Protein AF-A0A7C2W1Z3-F1 (afdb_monomer_lite)

Radius of gyration: 29.77 Å; chains: 1; bounding box: 55×32×89 Å

Structure (mmCIF, N/CA/C/O backbone):
data_AF-A0A7C2W1Z3-F1
#
_entry.id   AF-A0A7C2W1Z3-F1
#
loop_
_atom_site.group_PDB
_atom_site.id
_atom_site.type_symbol
_atom_site.label_atom_id
_atom_site.label_alt_id
_atom_site.label_comp_id
_atom_site.label_asym_id
_atom_site.label_entity_id
_atom_site.label_seq_id
_atom_site.pdbx_PDB_ins_code
_atom_site.Cartn_x
_atom_site.Cartn_y
_atom_site.Cartn_z
_atom_site.occupancy
_atom_site.B_iso_or_equiv
_atom_site.auth_seq_id
_atom_site.auth_comp_id
_atom_site.auth_asym_id
_atom_site.auth_atom_id
_atom_site.pdbx_PDB_model_num
ATOM 1 N N . MET A 1 1 ? 29.133 -3.076 -29.827 1.00 68.56 1 MET A N 1
ATOM 2 C CA . MET A 1 1 ? 29.161 -2.453 -28.482 1.00 68.56 1 MET A CA 1
ATOM 3 C C . MET A 1 1 ? 28.030 -1.445 -28.257 1.00 68.56 1 MET A C 1
ATOM 5 O O . MET A 1 1 ? 27.256 -1.685 -27.345 1.00 68.56 1 MET A O 1
ATOM 9 N N . PHE A 1 2 ? 27.831 -0.416 -29.097 1.00 80.50 2 PHE A N 1
ATOM 10 C CA . PHE A 1 2 ? 26.779 0.616 -28.913 1.00 80.50 2 PHE A CA 1
ATOM 11 C C . PHE A 1 2 ? 25.330 0.114 -28.736 1.00 80.50 2 PHE A C 1
ATOM 13 O O . PHE A 1 2 ? 24.548 0.717 -28.011 1.00 80.50 2 PHE A O 1
ATOM 20 N N . LYS A 1 3 ? 24.962 -1.007 -29.368 1.00 88.56 3 LYS A N 1
ATOM 21 C CA . LYS A 1 3 ? 23.615 -1.588 -29.246 1.00 88.56 3 LYS A CA 1
ATOM 22 C C . LYS A 1 3 ? 23.302 -2.102 -27.832 1.00 88.56 3 LYS A C 1
ATOM 24 O O . LYS A 1 3 ? 22.164 -2.009 -27.401 1.00 88.56 3 LYS A O 1
ATOM 29 N N . ILE A 1 4 ? 24.298 -2.611 -27.105 1.00 93.12 4 ILE A N 1
ATOM 30 C CA . ILE A 1 4 ? 24.096 -3.231 -25.783 1.00 93.12 4 ILE A CA 1
ATOM 31 C C . ILE A 1 4 ? 23.910 -2.157 -24.708 1.00 93.12 4 ILE A C 1
ATOM 33 O O . ILE A 1 4 ? 22.992 -2.247 -23.900 1.00 93.12 4 ILE A O 1
ATOM 37 N N . THR A 1 5 ? 24.733 -1.106 -24.734 1.00 92.25 5 THR A N 1
ATOM 38 C CA . THR A 1 5 ? 24.601 0.034 -23.815 1.00 92.25 5 THR A CA 1
ATOM 39 C C . THR A 1 5 ? 23.284 0.781 -24.015 1.00 92.25 5 THR A C 1
ATOM 41 O O . THR A 1 5 ? 22.653 1.170 -23.037 1.00 92.25 5 THR A O 1
ATOM 44 N N . PHE A 1 6 ? 22.820 0.915 -25.261 1.00 94.44 6 PHE A N 1
ATOM 45 C CA . PHE A 1 6 ? 21.515 1.508 -25.562 1.00 94.44 6 PHE A CA 1
ATOM 46 C C . PHE A 1 6 ? 20.346 0.675 -25.011 1.00 94.44 6 PHE A C 1
ATOM 48 O O . PHE A 1 6 ? 19.445 1.216 -24.375 1.00 94.44 6 PHE A O 1
ATOM 55 N N . VAL A 1 7 ? 20.386 -0.650 -25.188 1.00 95.62 7 VAL A N 1
ATOM 56 C CA . VAL A 1 7 ? 19.356 -1.566 -24.670 1.00 95.62 7 VAL A CA 1
ATOM 57 C C . VAL A 1 7 ? 19.303 -1.547 -23.140 1.00 95.62 7 VAL A C 1
ATOM 59 O O . VAL A 1 7 ? 18.218 -1.447 -22.575 1.00 95.62 7 VAL A O 1
ATOM 62 N N . LEU A 1 8 ? 20.453 -1.568 -22.460 1.00 94.69 8 LEU A N 1
ATOM 63 C CA . LEU A 1 8 ? 20.508 -1.463 -20.996 1.00 94.69 8 LEU A CA 1
ATOM 64 C C . LEU A 1 8 ? 19.949 -0.125 -20.489 1.00 94.69 8 LEU A C 1
ATOM 66 O O . LEU A 1 8 ? 19.241 -0.101 -19.485 1.00 94.69 8 LEU A O 1
ATOM 70 N N . GLY A 1 9 ? 20.206 0.974 -21.205 1.00 96.19 9 GLY A N 1
ATOM 71 C CA . GLY A 1 9 ? 19.627 2.282 -20.889 1.00 96.19 9 GLY A CA 1
ATOM 72 C C . GLY A 1 9 ? 18.099 2.284 -20.969 1.00 96.19 9 GLY A C 1
ATOM 73 O O . GLY A 1 9 ? 17.433 2.748 -20.045 1.00 96.19 9 GLY A O 1
ATOM 74 N N . ILE A 1 10 ? 17.534 1.704 -22.031 1.00 95.75 10 ILE A N 1
ATOM 75 C CA . ILE A 1 10 ? 16.078 1.583 -22.198 1.00 95.75 10 ILE A CA 1
ATOM 76 C C . ILE A 1 10 ? 15.465 0.727 -21.090 1.00 95.75 10 ILE A C 1
ATOM 78 O O . ILE A 1 10 ? 14.446 1.112 -20.524 1.00 95.75 10 ILE A O 1
ATOM 82 N N . ILE A 1 11 ? 16.085 -0.403 -20.744 1.00 96.44 11 ILE A N 1
ATOM 83 C CA . ILE A 1 11 ? 15.589 -1.286 -19.680 1.00 96.44 11 ILE A CA 1
ATOM 84 C C . ILE A 1 11 ? 15.534 -0.543 -18.341 1.00 96.44 11 ILE A C 1
ATOM 86 O O . ILE A 1 11 ? 14.520 -0.626 -17.654 1.00 96.44 11 ILE A O 1
ATOM 90 N N . SER A 1 12 ? 16.567 0.230 -17.997 1.00 96.44 12 SER A N 1
ATOM 91 C CA . SER A 1 12 ? 16.577 1.041 -16.772 1.00 96.44 12 SER A CA 1
ATOM 92 C C . SER A 1 12 ? 15.477 2.104 -16.763 1.00 96.44 12 SER A C 1
ATOM 94 O O . SER A 1 12 ? 14.823 2.299 -15.740 1.00 96.44 12 SER A O 1
ATOM 96 N N . ILE A 1 13 ? 15.232 2.762 -17.901 1.00 97.25 13 ILE A N 1
ATOM 97 C CA . ILE A 1 13 ? 14.152 3.751 -18.039 1.00 97.25 13 ILE A CA 1
ATOM 98 C C . ILE A 1 13 ? 12.787 3.078 -17.868 1.00 97.25 13 ILE A C 1
ATOM 100 O O . ILE A 1 13 ? 11.968 3.549 -17.083 1.00 97.25 13 ILE A O 1
ATOM 104 N N . ILE A 1 14 ? 12.552 1.953 -18.547 1.00 97.19 14 ILE A N 1
ATOM 105 C CA . ILE A 1 14 ? 11.299 1.194 -18.439 1.00 97.19 14 ILE A CA 1
ATOM 106 C C . ILE A 1 14 ? 11.090 0.708 -17.004 1.00 97.19 14 ILE A C 1
ATOM 108 O O . ILE A 1 14 ? 9.995 0.858 -16.473 1.00 97.19 14 ILE A O 1
ATOM 112 N N . ALA A 1 15 ? 12.129 0.173 -16.360 1.00 97.25 15 ALA A N 1
ATOM 113 C CA . ALA A 1 15 ? 12.061 -0.280 -14.975 1.00 97.25 15 ALA A CA 1
ATOM 114 C C . ALA A 1 15 ? 11.733 0.873 -14.017 1.00 97.25 15 ALA A C 1
ATOM 116 O O . ALA A 1 15 ? 10.878 0.711 -13.150 1.00 97.25 15 ALA A O 1
ATOM 117 N N . GLY A 1 16 ? 12.353 2.043 -14.199 1.00 97.62 16 GLY A N 1
ATOM 118 C CA . GLY A 1 16 ? 12.075 3.236 -13.397 1.00 97.62 16 GLY A CA 1
ATOM 119 C C . GLY A 1 16 ? 10.647 3.747 -13.575 1.00 97.62 16 GLY A C 1
ATOM 120 O O . GLY A 1 16 ? 9.966 4.019 -12.590 1.00 97.62 16 GLY A O 1
ATOM 121 N N . ILE A 1 17 ? 10.164 3.812 -14.817 1.00 97.19 17 ILE A N 1
ATOM 122 C CA . ILE A 1 17 ? 8.782 4.200 -15.126 1.00 97.19 17 ILE A CA 1
ATOM 123 C C . ILE A 1 17 ? 7.803 3.190 -14.519 1.00 97.19 17 ILE A C 1
ATOM 125 O O . ILE A 1 17 ? 6.845 3.584 -13.859 1.00 97.19 17 ILE A O 1
ATOM 129 N N . LEU A 1 18 ? 8.063 1.892 -14.686 1.00 97.50 18 LEU A N 1
ATOM 130 C CA . LEU A 1 18 ? 7.237 0.834 -14.116 1.00 97.50 18 LEU A CA 1
ATOM 131 C C . LEU A 1 18 ? 7.156 0.963 -12.594 1.00 97.50 18 LEU A C 1
ATOM 133 O O . LEU A 1 18 ? 6.055 0.943 -12.062 1.00 97.50 18 LEU A O 1
ATOM 137 N N . LEU A 1 19 ? 8.279 1.166 -11.900 1.00 97.00 19 LEU A N 1
ATOM 138 C CA . LEU A 1 19 ? 8.313 1.378 -10.447 1.00 97.00 19 LEU A CA 1
ATOM 139 C C . LEU A 1 19 ? 7.552 2.639 -10.025 1.00 97.00 19 LEU A C 1
ATOM 141 O O . LEU A 1 19 ? 6.809 2.611 -9.043 1.00 97.00 19 LEU A O 1
ATOM 145 N N . LEU A 1 20 ? 7.702 3.722 -10.788 1.00 97.06 20 LEU A N 1
ATOM 146 C CA . LEU A 1 20 ? 7.029 4.995 -10.544 1.00 97.06 20 LEU A CA 1
ATOM 147 C C . LEU A 1 20 ? 5.506 4.876 -10.659 1.00 97.06 20 LEU A C 1
ATOM 149 O O . LEU A 1 20 ? 4.798 5.525 -9.897 1.00 97.06 20 LEU A O 1
ATOM 153 N N . PHE A 1 21 ? 4.997 4.026 -11.553 1.00 97.44 21 PHE A N 1
ATOM 154 C CA . PHE A 1 21 ? 3.566 3.725 -11.648 1.00 97.44 21 PHE A CA 1
ATOM 155 C C . PHE A 1 21 ? 3.112 2.631 -10.674 1.00 97.44 21 PHE A C 1
ATOM 157 O O . PHE A 1 21 ? 1.994 2.683 -10.170 1.00 97.44 21 PHE A O 1
ATOM 164 N N . LEU A 1 22 ? 3.962 1.656 -10.356 1.00 97.19 22 LEU A N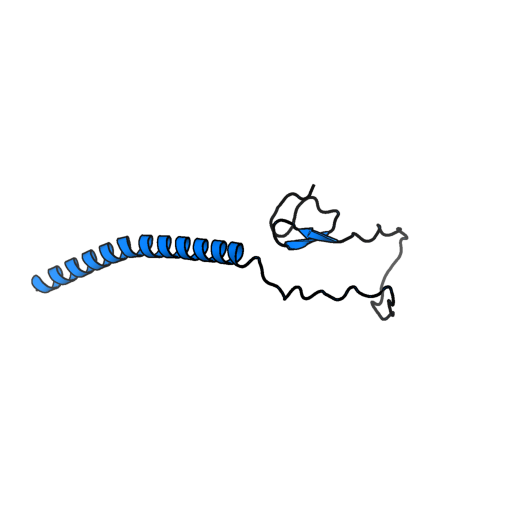 1
ATOM 165 C CA . LEU A 1 22 ? 3.622 0.547 -9.465 1.00 97.19 22 LEU A CA 1
ATOM 166 C C . LEU A 1 22 ? 3.431 1.019 -8.015 1.00 97.19 22 LEU A C 1
ATOM 168 O O . LEU A 1 22 ? 2.488 0.593 -7.357 1.00 97.19 22 LEU A O 1
ATOM 172 N N . MET A 1 23 ? 4.284 1.926 -7.528 1.00 96.56 23 MET A N 1
ATOM 173 C CA . MET A 1 23 ? 4.196 2.498 -6.176 1.00 96.56 23 MET A CA 1
ATOM 174 C C . MET A 1 23 ? 2.826 3.132 -5.857 1.00 96.56 23 MET A C 1
ATOM 176 O O . MET A 1 23 ? 2.216 2.733 -4.861 1.00 96.56 23 MET A O 1
ATOM 180 N N . PRO A 1 24 ? 2.287 4.066 -6.668 1.00 98.19 24 PRO A N 1
ATOM 181 C CA . PRO A 1 24 ? 0.970 4.638 -6.414 1.00 98.19 24 PRO A CA 1
ATOM 182 C C . PRO A 1 24 ? -0.146 3.604 -6.575 1.00 98.19 24 PRO A C 1
ATOM 184 O O . PRO A 1 24 ? -1.073 3.614 -5.773 1.00 98.19 24 PRO A O 1
ATOM 187 N N . ILE A 1 25 ? -0.056 2.679 -7.538 1.00 97.50 25 ILE A N 1
ATOM 188 C CA . ILE A 1 25 ? -1.065 1.619 -7.710 1.00 97.50 25 ILE A CA 1
ATOM 189 C C . ILE A 1 25 ? -1.141 0.735 -6.460 1.00 97.50 25 ILE A C 1
ATOM 191 O O . ILE A 1 25 ? -2.235 0.484 -5.959 1.00 97.50 25 ILE A O 1
ATOM 195 N N . ILE A 1 26 ? 0.003 0.301 -5.922 1.00 97.25 26 ILE A N 1
ATOM 196 C CA . ILE A 1 26 ? 0.068 -0.497 -4.688 1.00 97.25 26 ILE A CA 1
ATOM 197 C C . ILE A 1 26 ? -0.497 0.291 -3.502 1.00 97.25 26 ILE A C 1
ATOM 199 O O . ILE A 1 26 ? -1.266 -0.259 -2.711 1.00 97.25 26 ILE A O 1
ATOM 203 N N . GLY A 1 27 ? -0.149 1.575 -3.382 1.00 97.56 27 GLY A N 1
ATOM 204 C CA . GLY A 1 27 ? -0.681 2.447 -2.335 1.00 97.56 27 GLY A CA 1
ATOM 205 C C . GLY A 1 27 ? -2.204 2.582 -2.409 1.00 97.56 27 GLY A C 1
ATOM 206 O O . GLY A 1 27 ? -2.891 2.347 -1.417 1.00 97.56 27 GLY A O 1
ATOM 207 N N . ILE A 1 28 ? -2.743 2.877 -3.594 1.00 97.81 28 ILE A N 1
ATOM 208 C CA . ILE A 1 28 ? -4.189 2.982 -3.832 1.00 97.81 28 ILE A CA 1
ATOM 209 C C . ILE A 1 28 ? -4.878 1.653 -3.516 1.00 97.81 28 ILE A C 1
ATOM 211 O O . ILE A 1 28 ? -5.875 1.645 -2.801 1.00 97.81 28 ILE A O 1
ATOM 215 N N . LEU A 1 29 ? -4.331 0.527 -3.982 1.00 97.69 29 LEU A N 1
ATOM 216 C CA . LEU A 1 29 ? -4.884 -0.800 -3.711 1.00 97.69 29 LEU A CA 1
ATOM 217 C C . LEU A 1 29 ? -4.918 -1.105 -2.207 1.00 97.69 29 LEU A C 1
ATOM 219 O O . LEU A 1 29 ? -5.898 -1.661 -1.722 1.00 97.69 29 LEU A O 1
ATOM 223 N N . SER A 1 30 ? -3.884 -0.697 -1.467 1.00 97.44 30 SER A N 1
ATOM 224 C CA . SER A 1 30 ? -3.801 -0.891 -0.014 1.00 97.44 30 SER A CA 1
ATOM 225 C C . SER A 1 30 ? -4.850 -0.066 0.733 1.00 97.44 30 SER A C 1
ATOM 227 O O . SER A 1 30 ? -5.508 -0.579 1.635 1.00 97.44 30 SER A O 1
ATOM 229 N N . VAL A 1 31 ? -5.057 1.193 0.331 1.00 98.44 31 VAL A N 1
ATOM 230 C CA . VAL A 1 31 ? -6.099 2.067 0.899 1.00 98.44 31 VAL A CA 1
ATOM 231 C C . VAL A 1 31 ? -7.494 1.535 0.579 1.00 98.44 31 VAL A C 1
ATOM 233 O O . VAL A 1 31 ? -8.338 1.464 1.467 1.00 98.44 31 VAL A O 1
ATOM 236 N N . VAL A 1 32 ? -7.736 1.127 -0.669 1.00 98.12 32 VAL A N 1
ATOM 237 C CA . VAL A 1 32 ? -9.022 0.566 -1.105 1.00 98.12 32 VAL A CA 1
ATOM 238 C C . VAL A 1 32 ? -9.326 -0.733 -0.367 1.00 98.12 32 VAL A C 1
ATOM 240 O O . VAL A 1 32 ? -10.441 -0.892 0.119 1.00 98.12 32 VAL A O 1
ATOM 243 N N . LEU A 1 33 ? -8.349 -1.633 -0.231 1.00 97.19 33 LEU A N 1
ATOM 244 C CA . LEU A 1 33 ? -8.507 -2.875 0.524 1.00 97.19 33 LEU A CA 1
ATOM 245 C C . LEU A 1 33 ? -8.797 -2.598 2.004 1.00 97.19 33 LEU A C 1
ATOM 247 O O . LEU A 1 33 ? -9.711 -3.196 2.559 1.00 97.19 33 LEU A O 1
ATOM 251 N N . GLY A 1 34 ? -8.073 -1.662 2.624 1.00 96.50 34 GLY A N 1
ATOM 252 C CA . GLY A 1 34 ? -8.336 -1.238 4.001 1.00 96.50 34 GLY A CA 1
ATOM 253 C C . GLY A 1 34 ? -9.742 -0.662 4.178 1.00 96.50 34 GLY A C 1
ATOM 254 O O . GLY A 1 34 ? -10.451 -1.048 5.102 1.00 96.50 34 GLY A O 1
ATOM 255 N N . LEU A 1 35 ? -10.183 0.201 3.259 1.00 96.50 35 LEU A N 1
ATOM 256 C CA . LEU A 1 35 ? -11.538 0.753 3.269 1.00 96.50 35 LEU A CA 1
ATOM 257 C C . LEU A 1 35 ? -12.597 -0.342 3.087 1.00 96.50 35 LEU A C 1
ATOM 259 O O . LEU A 1 35 ? -13.603 -0.337 3.788 1.00 96.50 35 LEU A O 1
ATOM 263 N N . LEU A 1 36 ? -12.364 -1.294 2.182 1.00 95.94 36 LEU A N 1
ATOM 264 C CA . LEU A 1 36 ? -13.236 -2.450 1.975 1.00 95.94 36 LEU A CA 1
ATOM 265 C C . LEU A 1 36 ? -13.378 -3.283 3.245 1.00 95.94 36 LEU A C 1
ATOM 267 O O . LEU A 1 36 ? -14.499 -3.632 3.590 1.00 95.94 36 LEU A O 1
ATOM 271 N N . LEU A 1 37 ? -12.279 -3.567 3.949 1.00 93.69 37 LEU A N 1
ATOM 272 C CA . LEU A 1 37 ? -12.325 -4.294 5.219 1.00 93.69 37 LEU A CA 1
ATOM 273 C C . LEU A 1 37 ? -13.162 -3.540 6.253 1.00 93.69 37 LEU A C 1
ATOM 275 O O . LEU A 1 37 ? -14.108 -4.107 6.782 1.00 93.69 37 LEU A O 1
ATOM 279 N N . VAL A 1 38 ? -12.909 -2.240 6.435 1.00 95.31 38 VAL A N 1
ATOM 280 C CA . VAL A 1 38 ? -13.692 -1.393 7.352 1.00 95.31 38 VAL A CA 1
ATOM 281 C C . VAL A 1 38 ? -15.184 -1.408 7.005 1.00 95.31 38 VAL A C 1
ATOM 283 O O . VAL A 1 38 ? -16.027 -1.512 7.893 1.00 95.31 38 VAL A O 1
ATOM 286 N N . VAL A 1 39 ? -15.530 -1.323 5.718 1.00 95.62 39 VAL A N 1
ATOM 287 C CA . VAL A 1 39 ? -16.926 -1.385 5.260 1.00 95.62 39 VAL A CA 1
ATOM 288 C C . VAL A 1 39 ? -17.523 -2.775 5.490 1.00 95.62 39 VAL A C 1
ATOM 290 O O . VAL A 1 39 ? -18.672 -2.874 5.907 1.00 95.62 39 VAL A O 1
ATOM 293 N N . VAL A 1 40 ? -16.769 -3.849 5.252 1.00 92.69 40 VAL A N 1
ATOM 294 C CA . VAL A 1 40 ? -17.219 -5.230 5.488 1.00 92.69 40 VAL A CA 1
ATOM 295 C C . VAL A 1 40 ? -17.443 -5.492 6.977 1.00 92.69 40 VAL A C 1
ATOM 297 O O . VAL A 1 40 ? -18.454 -6.105 7.314 1.00 92.69 40 VAL A O 1
ATOM 300 N N . ASP A 1 41 ? -16.573 -4.994 7.857 1.00 85.50 41 ASP A N 1
ATOM 301 C CA . ASP A 1 41 ? -16.759 -5.043 9.312 1.00 85.50 41 ASP A CA 1
ATOM 302 C C . ASP A 1 41 ? -18.000 -4.240 9.740 1.00 85.50 41 ASP A C 1
ATOM 304 O O . ASP A 1 41 ? -18.782 -4.702 10.570 1.00 85.50 41 ASP A O 1
ATOM 308 N N . ALA A 1 42 ? -18.239 -3.075 9.125 1.00 88.38 42 ALA A N 1
ATOM 309 C CA . ALA A 1 42 ? -19.423 -2.257 9.394 1.00 88.38 42 ALA A CA 1
ATOM 310 C C . ALA A 1 42 ? -20.733 -2.916 8.919 1.00 88.38 42 ALA A C 1
ATOM 312 O O . ALA A 1 42 ? -21.751 -2.812 9.600 1.00 88.38 42 ALA A O 1
ATOM 313 N N . VAL A 1 43 ? -20.723 -3.602 7.771 1.00 85.31 43 VAL A N 1
ATOM 314 C CA . VAL A 1 43 ? -21.907 -4.267 7.189 1.00 85.31 43 VAL A CA 1
ATOM 315 C C . VAL A 1 43 ? -22.159 -5.647 7.807 1.00 85.31 43 VAL A C 1
ATOM 317 O O . VAL A 1 43 ? -23.310 -6.041 7.959 1.00 85.31 43 VAL A O 1
ATOM 320 N N . SER A 1 44 ? -21.116 -6.376 8.217 1.00 72.62 44 SER A N 1
ATOM 321 C CA . SER A 1 44 ? -21.252 -7.662 8.931 1.00 72.62 44 SER A CA 1
ATOM 322 C C . SER A 1 44 ? -21.664 -7.510 10.400 1.00 72.62 44 SER A C 1
ATOM 324 O O . SER A 1 44 ? -21.820 -8.513 11.096 1.00 72.62 44 SER A O 1
ATOM 326 N N . GLY A 1 45 ? -21.898 -6.283 10.876 1.00 57.69 45 GLY A N 1
ATOM 327 C CA . GLY A 1 45 ? -22.346 -5.954 12.233 1.00 57.69 45 GLY A CA 1
ATOM 328 C C . GLY A 1 45 ? -23.750 -6.442 12.629 1.00 57.69 45 GLY A C 1
ATOM 329 O O . GLY A 1 45 ? -24.274 -5.985 13.640 1.00 57.69 45 GLY A O 1
ATOM 330 N N . GLU A 1 46 ? -24.349 -7.378 11.886 1.00 59.62 46 GLU A N 1
ATOM 331 C CA . GLU A 1 46 ? -25.610 -8.057 12.213 1.00 59.62 46 GLU A CA 1
ATOM 332 C C . GLU A 1 46 ? -25.512 -9.595 1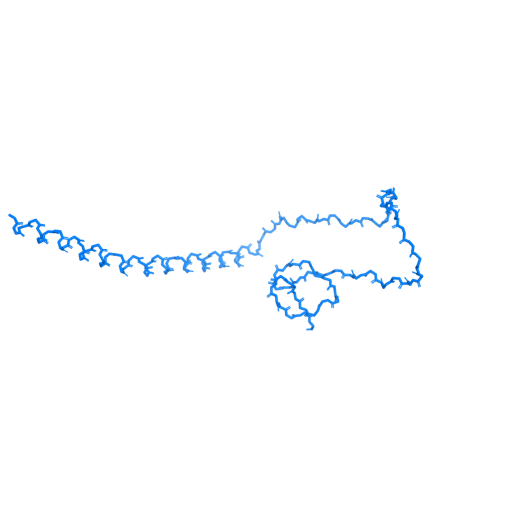2.015 1.00 59.62 46 GLU A C 1
ATOM 334 O O . GLU A 1 46 ? -26.258 -10.155 11.218 1.00 59.62 46 GLU A O 1
ATOM 339 N N . LYS A 1 47 ? -24.592 -10.309 12.703 1.00 48.72 47 LYS A N 1
ATOM 340 C CA . LYS A 1 47 ? -24.811 -11.695 13.224 1.00 48.72 47 LYS A CA 1
ATOM 341 C C . LYS A 1 47 ? -23.625 -12.299 14.020 1.00 48.72 47 LYS A C 1
ATOM 343 O O . LYS A 1 47 ? -22.730 -12.920 13.466 1.00 48.72 47 LYS A O 1
ATOM 348 N N . GLU A 1 48 ? -23.700 -12.108 15.338 1.00 52.34 48 GLU A N 1
ATOM 349 C CA . GLU A 1 48 ? -23.522 -13.057 16.465 1.00 52.34 48 GLU A CA 1
ATOM 350 C C . GLU A 1 48 ? -22.259 -13.944 16.681 1.00 52.34 48 GLU A C 1
ATOM 352 O O . GLU A 1 48 ? -21.799 -14.696 15.833 1.00 52.34 48 GLU A O 1
ATOM 357 N N . GLU A 1 49 ? -21.845 -13.959 17.964 1.00 56.81 49 GLU A N 1
ATOM 358 C CA . GLU A 1 49 ? -21.269 -15.099 18.708 1.00 56.81 49 GLU A CA 1
ATOM 359 C C . GLU A 1 49 ? -19.747 -15.365 18.680 1.00 56.81 49 GLU A C 1
ATOM 361 O O . GLU A 1 49 ? -19.261 -16.463 18.430 1.00 56.81 49 GLU A O 1
ATOM 366 N N . LYS A 1 50 ? -18.969 -14.393 19.170 1.00 37.81 50 LYS A N 1
ATOM 367 C CA . LYS A 1 50 ? -18.002 -14.692 20.246 1.00 37.81 50 LYS A CA 1
ATOM 368 C C . LYS A 1 50 ? -17.778 -13.490 21.154 1.00 37.81 50 LYS A C 1
ATOM 370 O O . LYS A 1 50 ? -16.654 -13.139 21.508 1.00 37.81 50 LYS A O 1
ATOM 375 N N . VAL A 1 51 ? -18.883 -12.958 21.672 1.00 42.19 51 VAL A N 1
ATOM 376 C CA . VAL A 1 51 ? -18.891 -12.591 23.087 1.00 42.19 51 VAL A CA 1
ATOM 377 C C . VAL A 1 51 ? -18.651 -13.904 23.823 1.00 42.19 51 VAL A C 1
ATOM 379 O O . VAL A 1 51 ? -19.571 -14.627 24.196 1.00 42.19 51 VAL A O 1
ATOM 382 N N . LYS A 1 52 ? -17.374 -14.251 24.008 1.00 35.44 52 LYS A N 1
ATOM 383 C CA . LYS A 1 52 ? -16.985 -15.029 25.170 1.00 35.44 52 LYS A CA 1
ATOM 384 C C . LYS A 1 52 ? -17.368 -14.122 26.319 1.00 35.44 52 LYS A C 1
ATOM 386 O O . LYS A 1 52 ? -16.576 -13.290 26.736 1.00 35.44 52 LYS A O 1
ATOM 391 N N . LEU A 1 53 ? -18.617 -14.236 26.748 1.00 37.50 53 LEU A N 1
ATOM 392 C CA . LEU A 1 53 ? -19.036 -13.880 28.078 1.00 37.50 53 LEU A CA 1
ATOM 393 C C . LEU A 1 53 ? -17.980 -14.569 28.960 1.00 37.50 53 LEU A C 1
ATOM 395 O O . LEU A 1 53 ? -17.955 -15.806 28.995 1.00 37.50 53 LEU A O 1
ATOM 399 N N . PRO A 1 54 ? -17.051 -13.867 29.638 1.00 45.31 54 PRO A N 1
ATOM 400 C CA . PRO A 1 54 ? -16.660 -14.395 30.921 1.00 45.31 54 PRO A CA 1
ATOM 401 C C . PRO A 1 54 ? -17.986 -14.462 31.673 1.00 45.31 54 PRO A C 1
ATOM 403 O O . PRO A 1 54 ? -18.647 -13.447 31.891 1.00 45.31 54 PRO A O 1
ATOM 406 N N . THR A 1 55 ? -18.443 -15.687 31.924 1.00 39.19 55 THR A N 1
ATOM 407 C CA . THR A 1 55 ? -19.545 -15.978 32.835 1.00 39.19 55 THR A CA 1
ATOM 408 C C . THR A 1 55 ? -19.522 -14.961 33.971 1.00 39.19 55 THR A C 1
ATOM 410 O O . THR A 1 55 ? -18.441 -14.782 34.544 1.00 39.19 55 THR A O 1
ATOM 413 N N . PRO A 1 56 ? -20.649 -14.307 34.313 1.00 44.91 56 PRO A N 1
ATOM 414 C CA . PRO A 1 56 ? -20.698 -13.492 35.515 1.00 44.91 56 PRO A CA 1
ATOM 415 C C . PRO A 1 56 ? -20.171 -14.366 36.657 1.00 44.91 56 PRO A C 1
ATOM 417 O O . PRO A 1 56 ? -20.733 -15.447 36.884 1.00 44.91 56 PRO A O 1
ATOM 420 N N . PRO A 1 57 ? -19.061 -13.999 37.327 1.00 44.69 57 PRO A N 1
ATOM 421 C CA . PRO A 1 57 ? -18.646 -14.743 38.493 1.00 44.69 57 PRO A CA 1
ATOM 422 C C . PRO A 1 57 ? -19.788 -14.607 39.4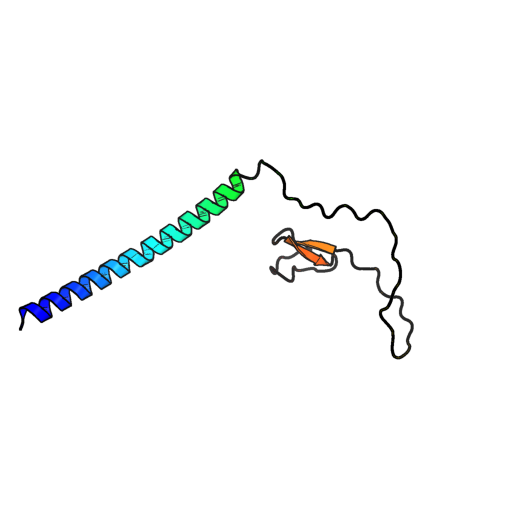95 1.00 44.69 57 PRO A C 1
ATOM 424 O O . PRO A 1 57 ? -20.086 -13.518 39.989 1.00 44.69 57 PRO A O 1
ATOM 427 N N . LYS A 1 58 ? -20.480 -15.729 39.729 1.00 40.19 58 LYS A N 1
ATOM 428 C CA . LYS A 1 58 ? -21.420 -15.877 40.836 1.00 40.19 58 LYS A CA 1
ATOM 429 C C . LYS A 1 58 ? -20.758 -15.325 42.103 1.00 40.19 58 LYS A C 1
ATOM 431 O O . LYS A 1 58 ? -19.550 -15.500 42.286 1.00 40.19 58 LYS A O 1
ATOM 436 N N . PRO A 1 59 ? -21.543 -14.657 42.958 1.00 47.19 59 PRO A N 1
ATOM 437 C CA . PRO A 1 59 ? -21.023 -13.900 44.078 1.00 47.19 59 PRO A CA 1
ATOM 438 C C . PRO A 1 59 ? -20.239 -14.822 45.008 1.00 47.19 59 PRO A C 1
ATOM 440 O O . PRO A 1 59 ? -20.760 -15.830 45.473 1.00 47.19 59 PRO A O 1
ATOM 443 N N . VAL A 1 60 ? -19.002 -14.412 45.285 1.00 48.59 60 VAL A N 1
ATOM 444 C CA . VAL A 1 60 ? -18.232 -14.752 46.484 1.00 48.59 60 VAL A CA 1
ATOM 445 C C . VAL A 1 60 ? -17.949 -16.245 46.695 1.00 48.59 60 VAL A C 1
ATOM 447 O O . VAL A 1 60 ? -18.786 -17.019 47.150 1.00 48.59 60 VAL A O 1
ATOM 450 N N . LYS A 1 61 ? -16.675 -16.600 46.509 1.00 41.09 61 LYS A N 1
ATOM 451 C CA . LYS A 1 61 ? -15.879 -17.367 47.482 1.00 41.09 61 LYS A CA 1
ATOM 452 C C . LYS A 1 61 ? -14.404 -17.130 47.166 1.00 41.09 61 LYS A C 1
ATOM 454 O O . LYS A 1 61 ? -13.773 -17.904 46.455 1.00 41.09 61 LYS A O 1
ATOM 459 N N . VAL A 1 62 ? -13.884 -16.017 47.689 1.00 39.44 62 VAL A N 1
ATOM 460 C CA . VAL A 1 62 ? -12.450 -15.889 47.960 1.00 39.44 62 VAL A CA 1
ATOM 461 C C . VAL A 1 62 ? -12.123 -17.042 48.899 1.00 39.44 62 VAL A C 1
ATOM 463 O O . VAL A 1 62 ? -12.612 -17.081 50.024 1.00 39.44 62 VAL A O 1
ATOM 466 N N . LYS A 1 63 ? -11.403 -18.035 48.389 1.00 40.84 63 LYS A N 1
ATOM 467 C CA . LYS A 1 63 ? -10.674 -18.970 49.230 1.00 40.84 63 LYS A CA 1
ATOM 468 C C . LYS A 1 63 ? -9.240 -18.473 49.244 1.00 40.84 63 LYS A C 1
ATOM 470 O O . LYS A 1 63 ? -8.623 -18.351 48.188 1.00 40.84 63 LYS A O 1
ATOM 475 N N . GLU A 1 64 ? -8.802 -18.109 50.442 1.00 47.03 64 GLU A N 1
ATOM 476 C CA . GLU A 1 64 ? -7.409 -17.944 50.840 1.00 47.03 64 GLU A CA 1
ATOM 477 C C . GLU A 1 64 ? -6.504 -18.990 50.177 1.00 47.03 64 GLU A C 1
ATOM 479 O O . GLU A 1 64 ? -6.858 -20.164 50.192 1.00 47.03 64 GLU A O 1
ATOM 484 N N . GLU A 1 65 ? -5.348 -18.577 49.635 1.00 41.88 65 GLU A N 1
ATOM 485 C CA . GLU A 1 65 ? -4.040 -19.060 50.106 1.00 41.88 65 GLU A CA 1
ATOM 486 C C . GLU A 1 65 ? -2.858 -18.304 49.438 1.00 41.88 65 GLU A C 1
ATOM 488 O O . GLU A 1 65 ? -2.628 -18.401 48.236 1.00 41.88 65 GLU A O 1
ATOM 493 N N . LYS A 1 66 ? -2.089 -17.597 50.284 1.00 38.72 66 LYS A N 1
ATOM 494 C CA . LYS A 1 66 ? -0.667 -17.199 50.171 1.00 38.72 66 LYS A CA 1
ATOM 495 C C . LYS A 1 66 ? -0.227 -16.181 49.103 1.00 38.72 66 LYS A C 1
ATOM 497 O O . LYS A 1 66 ? 0.384 -16.525 48.096 1.00 38.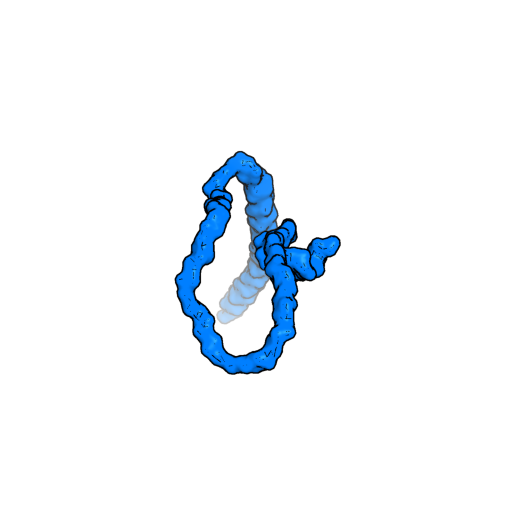72 66 LYS A O 1
ATOM 502 N N . VAL A 1 67 ? -0.274 -14.905 49.492 1.00 40.25 67 VAL A N 1
ATOM 503 C CA . VAL A 1 67 ? 0.904 -14.031 49.348 1.00 40.25 67 VAL A CA 1
ATOM 504 C C . VAL A 1 67 ? 1.411 -13.746 50.758 1.00 40.25 67 VAL A C 1
ATOM 506 O O . VAL A 1 67 ? 0.746 -13.078 51.542 1.00 40.25 67 VAL A O 1
ATOM 509 N N . ALA A 1 68 ? 2.543 -14.365 51.090 1.00 39.34 68 ALA A N 1
ATOM 510 C CA . ALA A 1 68 ? 3.229 -14.223 52.362 1.00 39.34 68 ALA A CA 1
ATOM 511 C C . ALA A 1 68 ? 3.895 -12.842 52.462 1.00 39.34 68 ALA A C 1
ATOM 513 O O . ALA A 1 68 ? 4.633 -12.423 51.571 1.00 39.34 68 ALA A O 1
ATOM 514 N N . GLU A 1 69 ? 3.606 -12.163 53.567 1.00 44.12 69 GLU A N 1
ATOM 515 C CA . GLU A 1 69 ? 4.188 -10.906 54.026 1.00 44.12 69 GLU A CA 1
ATOM 516 C C . GLU A 1 69 ? 5.679 -11.026 54.373 1.00 44.12 69 GLU A C 1
ATOM 518 O O . GLU A 1 69 ? 6.128 -12.046 54.897 1.00 44.12 69 GLU A O 1
ATOM 523 N N . SER A 1 70 ? 6.422 -9.922 54.222 1.00 43.72 70 SER A N 1
ATOM 524 C CA . SER A 1 70 ? 7.517 -9.599 55.140 1.00 43.72 70 SER A CA 1
ATOM 525 C C . SER A 1 70 ? 7.803 -8.089 55.185 1.00 43.72 70 SER A C 1
ATOM 527 O O . SER A 1 70 ? 8.265 -7.497 54.216 1.00 43.72 70 SER A O 1
ATOM 529 N N . HIS A 1 71 ? 7.574 -7.529 56.378 1.00 43.66 71 HIS A N 1
ATOM 530 C CA . HIS A 1 71 ? 8.168 -6.323 56.973 1.00 43.66 71 HIS A CA 1
ATOM 531 C C . HIS A 1 71 ? 7.483 -4.938 56.838 1.00 43.66 71 HIS A C 1
ATOM 533 O O . HIS A 1 71 ? 7.875 -4.078 56.060 1.00 43.66 71 HIS A O 1
ATOM 539 N N . ARG A 1 72 ? 6.629 -4.701 57.853 1.00 51.06 72 ARG A N 1
ATOM 540 C CA . ARG A 1 72 ? 6.730 -3.643 58.892 1.00 51.06 72 ARG A CA 1
ATOM 541 C C . ARG A 1 72 ? 5.986 -2.306 58.661 1.00 51.06 72 ARG A C 1
ATOM 543 O O . ARG A 1 72 ? 6.585 -1.302 58.315 1.00 51.06 72 ARG A O 1
ATOM 550 N N . LYS A 1 73 ? 4.722 -2.325 59.118 1.00 52.66 73 LYS A N 1
ATOM 551 C CA . LYS A 1 73 ? 4.098 -1.405 60.102 1.00 52.66 73 LYS A CA 1
ATOM 552 C C . LYS A 1 73 ? 3.898 0.071 59.699 1.00 52.66 73 LYS A C 1
ATOM 554 O O . LYS A 1 73 ? 4.748 0.891 60.004 1.00 52.66 73 LYS A O 1
ATOM 559 N N . GLU A 1 74 ? 2.714 0.394 59.165 1.00 51.12 74 GLU A N 1
ATOM 560 C CA . GLU A 1 74 ? 1.892 1.555 59.570 1.00 51.12 74 GLU A CA 1
ATOM 561 C C . GLU A 1 74 ? 0.468 1.395 58.990 1.00 51.12 74 GLU A C 1
ATOM 563 O O . GLU A 1 74 ? 0.282 1.012 57.837 1.00 51.12 74 GLU A O 1
ATOM 568 N N . GLU A 1 75 ? -0.543 1.644 59.813 1.00 54.00 75 GLU A N 1
ATOM 569 C CA . GLU A 1 75 ? -1.966 1.491 59.521 1.00 54.00 75 GLU A CA 1
ATOM 570 C C . GLU A 1 75 ? -2.489 2.615 58.614 1.00 54.00 75 GLU A C 1
ATOM 572 O O . GLU A 1 75 ? -2.610 3.760 59.043 1.00 54.00 75 GLU A O 1
ATOM 577 N N . VAL A 1 76 ? -2.857 2.300 57.368 1.00 44.09 76 VAL A N 1
ATOM 578 C CA . VAL A 1 76 ? -3.648 3.204 56.520 1.00 44.09 76 VAL A CA 1
ATOM 579 C C . VAL A 1 76 ? -4.750 2.402 55.835 1.00 44.09 76 VAL A C 1
ATOM 581 O O . VAL A 1 76 ? -4.484 1.494 55.050 1.00 44.09 76 VAL A O 1
ATOM 584 N N . ARG A 1 77 ? -6.005 2.751 56.148 1.00 48.34 77 ARG A N 1
ATOM 585 C CA . ARG A 1 77 ? -7.218 2.355 55.415 1.00 48.34 77 ARG A CA 1
ATOM 586 C C . ARG A 1 77 ? -6.960 2.486 53.910 1.00 48.34 77 ARG A C 1
ATOM 588 O O . ARG A 1 77 ? -6.872 3.600 53.401 1.00 48.34 77 ARG A O 1
ATOM 595 N N . GLY A 1 78 ? -6.817 1.355 53.221 1.00 48.84 78 GLY A N 1
ATOM 596 C CA . GLY A 1 78 ? -6.636 1.339 51.773 1.00 48.84 78 GLY A CA 1
ATOM 597 C C . GLY A 1 78 ? -7.836 1.988 51.064 1.00 48.84 78 GLY A C 1
ATOM 598 O O . GLY A 1 78 ? -8.969 1.824 51.529 1.00 48.84 78 GLY A O 1
ATOM 599 N N . PRO A 1 79 ? -7.620 2.742 49.971 1.00 57.44 79 PRO A N 1
ATOM 600 C CA . PRO A 1 79 ? -8.705 3.345 49.208 1.00 57.44 79 PRO A CA 1
ATOM 601 C C . PRO A 1 79 ? -9.641 2.264 48.634 1.00 57.44 79 PRO A C 1
ATOM 603 O O . PRO A 1 79 ? -9.189 1.149 48.355 1.00 57.44 79 PRO A O 1
ATOM 606 N N . PRO A 1 80 ? -10.944 2.568 48.463 1.00 52.31 80 PRO A N 1
ATOM 607 C CA . PRO A 1 80 ? -11.913 1.626 47.913 1.00 52.31 80 PRO A CA 1
ATOM 608 C C . PRO A 1 80 ? -11.418 1.093 46.568 1.00 52.31 80 PRO A C 1
ATOM 610 O O . PRO A 1 80 ? -10.920 1.857 45.741 1.00 52.31 80 PRO A O 1
ATOM 613 N N . ALA A 1 81 ? -11.536 -0.225 46.378 1.00 56.50 81 ALA A N 1
ATOM 614 C CA . ALA A 1 81 ? -11.090 -0.915 45.175 1.00 56.50 81 ALA A CA 1
ATOM 615 C C . ALA A 1 81 ? -11.550 -0.148 43.920 1.00 56.50 81 ALA A C 1
ATOM 617 O O . ALA A 1 81 ? -12.755 0.085 43.764 1.00 56.50 81 ALA A O 1
ATOM 618 N N . PRO A 1 82 ? -10.630 0.277 43.037 1.00 61.59 82 PRO A N 1
ATOM 619 C CA . PRO A 1 82 ? -11.019 1.009 41.850 1.00 61.59 82 PRO A CA 1
ATOM 620 C C . PRO A 1 82 ? -11.827 0.070 40.962 1.00 61.59 82 PRO A C 1
ATOM 622 O O . PRO A 1 82 ? -11.358 -0.992 40.558 1.00 61.59 82 PRO A O 1
ATOM 625 N N . GLY A 1 83 ? -13.073 0.444 40.674 1.00 78.00 83 GLY A N 1
ATOM 626 C CA . GLY A 1 83 ? -13.822 -0.236 39.628 1.00 78.00 83 GLY A CA 1
ATOM 627 C C . GLY A 1 83 ? -13.080 -0.103 38.298 1.00 78.00 83 GLY A C 1
ATOM 628 O O . GLY A 1 83 ? -12.371 0.877 38.079 1.00 78.00 83 GLY A O 1
ATOM 629 N N . TYR A 1 84 ? -13.269 -1.063 37.401 1.00 85.56 84 TYR A N 1
ATOM 630 C CA . TYR A 1 84 ? -12.746 -1.008 36.037 1.00 85.56 84 TYR A CA 1
ATOM 631 C C . TYR A 1 84 ? -13.886 -0.738 35.049 1.00 85.56 84 TYR A C 1
ATOM 633 O O . TYR A 1 84 ? -15.051 -1.044 35.323 1.00 85.56 84 TYR A O 1
ATOM 641 N N . MET A 1 85 ? -13.556 -0.125 33.921 1.00 87.50 85 MET A N 1
ATOM 642 C CA . MET A 1 85 ? -14.417 0.053 32.756 1.00 87.50 85 MET A CA 1
ATOM 643 C C . MET A 1 85 ? -13.618 -0.272 31.490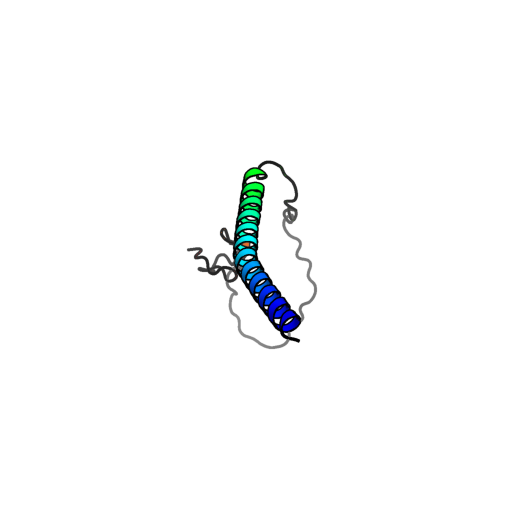 1.00 87.50 85 MET A C 1
ATOM 645 O O . MET A 1 85 ? -12.410 -0.480 31.554 1.00 87.50 85 MET A O 1
ATOM 649 N N . TYR A 1 86 ? -14.288 -0.347 30.348 1.00 89.31 86 TYR A N 1
ATOM 650 C CA . TYR A 1 86 ? -13.625 -0.516 29.059 1.00 89.31 86 TYR A CA 1
ATOM 651 C C . TYR A 1 86 ? -13.606 0.818 28.323 1.00 89.31 86 TYR A C 1
ATOM 653 O O . TYR A 1 86 ? -14.580 1.571 28.372 1.00 89.31 86 TYR A O 1
ATOM 661 N N . CYS A 1 87 ? -12.495 1.122 27.662 1.00 88.25 87 CYS A N 1
ATOM 662 C CA . CYS A 1 87 ? -12.369 2.320 26.851 1.00 88.25 87 CYS A CA 1
ATOM 663 C C . CYS A 1 87 ? -13.344 2.235 25.663 1.00 88.25 87 CYS A C 1
ATOM 665 O O . CYS A 1 87 ? -13.244 1.284 24.887 1.00 88.25 87 CYS A O 1
ATOM 667 N N . PRO A 1 88 ? -14.237 3.218 25.455 1.00 87.00 88 PRO A N 1
ATOM 668 C CA . PRO A 1 88 ? -15.172 3.200 24.327 1.00 87.00 88 PRO A CA 1
ATOM 669 C C . PRO A 1 88 ? -14.491 3.447 22.971 1.00 87.00 88 PRO A C 1
ATOM 671 O O . PRO A 1 88 ? -15.112 3.240 21.936 1.00 87.00 88 PRO A O 1
ATOM 674 N N . TYR A 1 89 ? -13.224 3.878 22.969 1.00 87.56 89 TYR A N 1
ATOM 675 C CA . TYR A 1 89 ? -12.477 4.211 21.755 1.00 87.56 89 TYR A CA 1
ATOM 676 C C . TYR A 1 89 ? -11.575 3.073 21.264 1.00 87.56 89 TYR A C 1
ATOM 678 O O . TYR A 1 89 ? -11.436 2.893 20.060 1.00 87.56 89 TYR A O 1
ATOM 686 N N . CYS A 1 90 ? -10.950 2.314 22.174 1.00 92.25 90 CYS A N 1
ATOM 687 C CA . CYS A 1 90 ? -10.045 1.215 21.803 1.00 92.25 90 CYS A CA 1
ATOM 688 C C . CYS A 1 90 ? -10.365 -0.137 22.455 1.00 92.25 90 CYS A C 1
ATOM 690 O O . CYS A 1 90 ? -9.751 -1.136 22.096 1.00 92.25 90 CYS A O 1
ATOM 692 N N . GLY A 1 91 ? -11.295 -0.194 23.414 1.00 87.19 91 GLY A N 1
ATOM 693 C CA . GLY A 1 91 ? -11.668 -1.433 24.102 1.00 87.19 91 GLY A CA 1
ATOM 694 C C . GLY A 1 91 ? -10.726 -1.879 25.228 1.00 87.19 91 GLY A C 1
ATOM 695 O O . GLY A 1 91 ? -10.958 -2.935 25.809 1.00 87.19 91 GLY A O 1
ATOM 696 N N . GLU A 1 92 ? -9.696 -1.101 25.575 1.00 90.31 92 GLU A N 1
ATOM 697 C CA . GLU A 1 92 ? -8.774 -1.428 26.675 1.00 90.31 92 GLU A CA 1
ATOM 698 C C . GLU A 1 92 ? -9.466 -1.390 28.045 1.00 90.31 92 GLU A C 1
ATOM 700 O O . GLU A 1 92 ? -10.324 -0.535 28.292 1.00 90.31 92 GLU A O 1
ATOM 705 N N . GLN A 1 93 ? -9.063 -2.267 28.969 1.00 89.31 93 GLN A N 1
ATOM 706 C CA . GLN A 1 93 ? -9.543 -2.208 30.347 1.00 89.31 93 GLN A CA 1
ATOM 707 C C . GLN A 1 93 ? -8.842 -1.079 31.111 1.00 89.31 93 GLN A C 1
ATOM 709 O O . GLN A 1 93 ? -7.628 -1.066 31.297 1.00 89.31 93 GLN A O 1
ATOM 714 N N . ILE A 1 94 ? -9.636 -0.132 31.590 1.00 88.88 94 ILE A N 1
ATOM 715 C CA . ILE A 1 94 ? -9.186 1.101 32.228 1.00 88.88 94 ILE A CA 1
ATOM 716 C C . ILE A 1 94 ? -9.782 1.221 33.636 1.00 88.88 94 ILE A C 1
ATOM 718 O O . ILE A 1 94 ? -10.941 0.863 33.864 1.00 88.88 94 ILE A O 1
ATOM 722 N N . PRO A 1 95 ? -9.017 1.702 34.625 1.00 87.25 95 PRO A N 1
ATOM 723 C CA . PRO A 1 95 ? -9.562 1.957 35.951 1.00 87.25 95 PRO A CA 1
ATOM 724 C C . PRO A 1 95 ? -10.545 3.138 35.875 1.00 87.25 95 PRO A C 1
ATOM 726 O O . PRO A 1 95 ? -10.229 4.159 35.286 1.00 87.25 95 PRO A O 1
ATOM 729 N N . LYS A 1 96 ? -11.718 3.061 36.515 1.00 83.69 96 LYS A N 1
ATOM 730 C CA . LYS A 1 96 ? -12.782 4.097 36.462 1.00 83.69 96 LYS A CA 1
ATOM 731 C C . LYS A 1 96 ? -12.347 5.498 36.913 1.00 83.69 96 LYS A C 1
ATOM 733 O O . LYS A 1 96 ? -13.059 6.465 36.691 1.00 83.69 96 LYS A O 1
ATOM 738 N N . GLN A 1 97 ? -11.202 5.594 37.576 1.00 82.31 97 GLN A N 1
ATOM 739 C CA . GLN A 1 97 ? -10.583 6.838 38.028 1.00 82.31 97 GLN A CA 1
ATOM 740 C C . GLN A 1 97 ? -9.635 7.472 36.990 1.00 82.31 97 GLN A C 1
ATOM 742 O O . GLN A 1 97 ? -9.121 8.564 37.228 1.00 82.31 97 GLN A O 1
ATOM 747 N N . SER A 1 98 ? -9.355 6.810 35.860 1.00 83.25 98 SER A N 1
ATOM 748 C CA . SER A 1 98 ? -8.492 7.363 34.810 1.00 83.25 98 SER A CA 1
ATOM 749 C C . SER A 1 98 ? -9.236 8.392 33.963 1.00 83.25 98 SER A C 1
ATOM 751 O O . SER A 1 98 ? -10.266 8.069 33.380 1.00 83.25 98 SER A O 1
ATOM 753 N N . ARG A 1 99 ? -8.659 9.592 33.820 1.00 89.31 99 ARG A N 1
ATOM 754 C CA . ARG A 1 99 ? -9.157 10.644 32.913 1.00 89.31 99 ARG A CA 1
ATOM 755 C C . ARG A 1 99 ? -8.833 10.390 31.441 1.00 89.31 99 ARG A C 1
ATOM 757 O O . ARG A 1 99 ? -9.542 10.866 30.567 1.00 89.31 99 ARG A O 1
ATOM 764 N N . PHE A 1 100 ? -7.775 9.625 31.172 1.00 94.00 100 PHE A N 1
ATOM 765 C CA . PHE A 1 100 ? -7.326 9.289 29.823 1.00 94.00 100 PHE A CA 1
ATOM 766 C C . PHE A 1 100 ? -7.038 7.797 29.710 1.00 94.00 100 PHE A C 1
ATOM 768 O O . PHE A 1 100 ? -6.593 7.166 30.673 1.00 94.00 100 PHE A O 1
ATOM 775 N N . CYS A 1 101 ? -7.270 7.230 28.530 1.00 92.81 101 CYS A N 1
ATOM 776 C CA . CYS A 1 101 ? -6.921 5.848 28.253 1.00 92.81 101 CYS A CA 1
ATOM 777 C C . CYS A 1 101 ? -5.393 5.706 28.094 1.00 92.81 101 CYS A C 1
ATOM 779 O O . CYS A 1 101 ? -4.822 6.365 27.225 1.00 92.81 101 CYS A O 1
ATOM 781 N N . PRO A 1 102 ? -4.722 4.819 28.856 1.00 87.00 102 PRO A N 1
ATOM 782 C CA . PRO A 1 102 ? -3.276 4.606 28.755 1.00 87.00 102 PRO A CA 1
ATOM 783 C C . PRO A 1 102 ? -2.854 3.910 27.453 1.00 87.00 102 PRO A C 1
ATOM 785 O O . PRO A 1 102 ? -1.675 3.910 27.120 1.00 87.00 102 PRO A O 1
ATOM 788 N N . ASN A 1 103 ? -3.803 3.304 26.735 1.00 90.88 103 ASN A N 1
ATOM 789 C CA . ASN A 1 103 ? -3.547 2.591 25.490 1.00 90.88 103 ASN A CA 1
ATOM 790 C C . ASN A 1 103 ? -3.687 3.509 24.262 1.00 90.88 103 ASN A C 1
ATOM 792 O O . ASN A 1 103 ? -2.779 3.564 23.441 1.00 90.88 103 ASN A O 1
ATOM 796 N N . CYS A 1 104 ? -4.786 4.266 24.153 1.00 92.38 104 CYS A N 1
ATOM 797 C CA . CYS A 1 104 ? -5.073 5.079 22.963 1.00 92.38 104 CYS A CA 1
ATOM 798 C C . CYS A 1 104 ? -4.990 6.599 23.173 1.00 92.38 104 CYS A C 1
ATOM 800 O O . CYS A 1 104 ? -5.109 7.351 22.211 1.00 92.38 104 CYS A O 1
ATOM 802 N N . GLY A 1 105 ? -4.822 7.071 24.412 1.00 92.50 105 GLY A N 1
ATOM 803 C CA . GLY A 1 105 ? -4.764 8.501 24.734 1.00 92.50 105 GLY A CA 1
ATOM 804 C C . GLY A 1 105 ? -6.114 9.229 24.719 1.00 92.50 105 GLY A C 1
ATOM 805 O O . GLY A 1 105 ? -6.146 10.439 24.928 1.00 92.50 105 GLY A O 1
ATOM 806 N N . ALA A 1 106 ? -7.231 8.528 24.495 1.00 91.69 106 ALA A N 1
ATOM 807 C CA . ALA A 1 106 ? -8.555 9.146 24.473 1.00 91.69 106 ALA A CA 1
ATOM 808 C C . ALA A 1 106 ? -8.984 9.668 25.856 1.00 91.69 106 ALA A C 1
ATOM 810 O O . ALA A 1 106 ? -8.725 9.021 26.872 1.00 91.69 106 ALA A O 1
ATOM 811 N N . SER A 1 107 ? -9.673 10.813 25.874 1.00 92.69 107 SER A N 1
ATOM 812 C CA . SER A 1 107 ? -10.268 11.412 27.077 1.00 92.69 107 SER A CA 1
ATOM 813 C C . SER A 1 107 ? -11.535 10.661 27.499 1.00 92.69 107 SER A C 1
ATOM 815 O O . SER A 1 107 ? -12.349 10.298 26.649 1.00 92.69 107 SER A O 1
ATOM 817 N N . LEU A 1 108 ? -11.683 10.404 28.798 1.00 85.50 108 LEU A N 1
ATOM 818 C CA . LEU A 1 108 ? -12.738 9.574 29.408 1.00 85.50 108 LEU A CA 1
ATOM 819 C C . LEU A 1 108 ? -13.593 10.339 30.432 1.00 85.50 108 LEU A C 1
ATOM 821 O O . LEU A 1 108 ? -14.495 9.746 31.024 1.00 85.50 108 LEU A O 1
ATOM 825 N N . GLU A 1 109 ? -13.250 11.606 30.672 1.00 75.12 109 GLU A N 1
ATOM 826 C CA . GLU A 1 109 ? -13.991 12.545 31.523 1.00 75.12 109 GLU A CA 1
ATOM 827 C C . GLU A 1 109 ? -15.247 13.114 30.852 1.00 75.12 109 GLU A C 1
ATOM 829 O O . GLU A 1 109 ? -15.237 13.287 29.610 1.00 75.12 109 GLU A O 1
#

pLDDT: mean 76.01, std 22.4, range [35.44, 98.44]

Foldseek 3Di:
DVVVVVVVVVVVVVVVVCCVVVVVVVVVVVVVV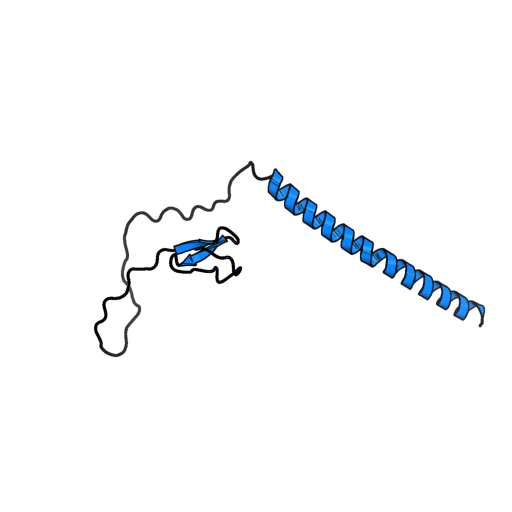VVVVVVCVVVVVPDDDDPPPPPPPDDDDPDDDDPDDDDDDDDDDDDDDFDWDADPPPRDIGGPPDQADPPPRDGDD

Sequence (109 aa):
MFKITFVLGIISIIAGILLLFLMPIIGILSVVLGLLLVVVDAVSGEKEEKVKLPTPPKPVKVKEEKVAESHRKEEVRGPPAPGYMYCPYCGEQIPKQSRFCPNCGASLE

Secondary structure (DSSP, 8-state):
-HHHHHHHHHHHHHHHHHHHHHHHHHHHHHHHHHHHHHHHHHHS-S------------S-----------S------PPPPPPEEE-TTT--EEETT-SB-TTT--B--